Protein AF-A0A4S2AMM3-F1 (afdb_monomer_lite)

Secondary structure (DSSP, 8-state):
-PPP-----PPPPPPPPEEEEETTTTEEES---HHHHHHHHHTHHHHSEEEEEEEEEEEETTEEEEEEEEE--TTSS-EEEEEEEETTEEEEEEE----HHHHHHHHHHHHHH-PPPP-TTSEEEEE-PPPGGGS--EEEETTEEEES--HHHHHHHHHHHHTTS-SEEEEEETTEEEEEE-

Structure (mmCIF, N/CA/C/O backbone):
data_AF-A0A4S2AMM3-F1
#
_entry.id   AF-A0A4S2AMM3-F1
#
loop_
_atom_site.group_PDB
_atom_site.id
_atom_site.type_symbol
_atom_site.label_atom_id
_atom_site.label_alt_id
_atom_site.label_comp_id
_atom_site.label_asym_id
_atom_site.label_entity_id
_atom_site.label_seq_id
_atom_site.pdbx_PDB_ins_code
_atom_site.Cartn_x
_atom_site.Cartn_y
_atom_site.Cartn_z
_atom_site.occupancy
_atom_site.B_iso_or_equiv
_atom_site.auth_seq_id
_atom_site.auth_comp_id
_atom_site.auth_asym_id
_atom_site.auth_atom_id
_atom_site.pdbx_PDB_model_num
ATOM 1 N N . MET A 1 1 ? -46.161 -30.140 13.765 1.00 40.50 1 MET A N 1
ATOM 2 C CA . MET A 1 1 ? -45.108 -29.219 14.251 1.00 40.50 1 MET A CA 1
ATOM 3 C C . MET A 1 1 ? -43.941 -29.262 13.271 1.00 40.50 1 MET A C 1
ATOM 5 O O . MET A 1 1 ? -43.345 -30.319 13.121 1.00 40.50 1 MET A O 1
ATOM 9 N N . LYS A 1 2 ? -43.668 -28.175 12.538 1.00 40.44 2 LYS A N 1
ATOM 10 C CA . LYS A 1 2 ? -42.509 -28.080 11.632 1.00 40.44 2 LYS A CA 1
ATOM 11 C C . LYS A 1 2 ? -41.344 -27.473 12.417 1.00 40.44 2 LYS A C 1
ATOM 13 O O . LYS A 1 2 ? -41.482 -26.372 12.937 1.00 40.44 2 LYS A O 1
ATOM 18 N N . LYS A 1 3 ? -40.234 -28.206 12.542 1.00 44.44 3 LYS A N 1
ATOM 19 C CA . LYS A 1 3 ? -38.995 -27.704 13.152 1.00 44.44 3 LYS A CA 1
ATOM 20 C C . LYS A 1 3 ? -38.387 -26.662 12.207 1.00 44.44 3 LYS A C 1
ATOM 22 O O . LYS A 1 3 ? -38.045 -27.001 11.078 1.00 44.44 3 LYS A O 1
ATOM 27 N N . GLN A 1 4 ? -38.299 -25.410 12.653 1.00 45.94 4 GLN A N 1
ATOM 28 C CA . GLN A 1 4 ? -37.519 -24.377 11.974 1.00 45.94 4 GLN A CA 1
ATOM 29 C C . GLN A 1 4 ? -36.038 -24.751 12.070 1.00 45.94 4 GLN A C 1
ATOM 31 O O . GLN A 1 4 ? -35.507 -24.969 13.159 1.00 45.94 4 GLN A O 1
ATOM 36 N N . LYS A 1 5 ? -35.395 -24.881 10.910 1.00 44.94 5 LYS A N 1
ATOM 37 C CA . LYS A 1 5 ? -33.951 -25.041 10.782 1.00 44.94 5 LYS A CA 1
ATOM 38 C C . LYS A 1 5 ? -33.340 -23.665 11.042 1.00 44.94 5 LYS A C 1
ATOM 40 O O . LYS A 1 5 ? -33.531 -22.756 10.246 1.00 44.94 5 LYS A O 1
ATOM 45 N N . ILE A 1 6 ? -32.681 -23.511 12.185 1.00 51.00 6 ILE A N 1
ATOM 46 C CA . ILE A 1 6 ? -31.892 -22.320 12.498 1.00 51.00 6 ILE A CA 1
ATOM 47 C C . ILE A 1 6 ? -30.630 -22.424 11.640 1.00 51.00 6 ILE A C 1
ATOM 49 O O . ILE A 1 6 ? -29.774 -23.272 11.895 1.00 51.00 6 ILE A O 1
ATOM 53 N N . GLU A 1 7 ? -30.558 -21.632 10.574 1.00 47.91 7 GLU A N 1
ATOM 54 C CA . GLU A 1 7 ? -29.318 -21.442 9.828 1.00 47.91 7 GLU A CA 1
ATOM 55 C C . GLU A 1 7 ? -28.334 -20.705 10.738 1.00 47.91 7 GLU A C 1
ATOM 57 O O . GLU A 1 7 ? -28.586 -19.584 11.179 1.00 47.91 7 GLU A O 1
ATOM 62 N N . LYS A 1 8 ? -27.231 -21.376 11.083 1.00 43.75 8 LYS A N 1
ATOM 63 C CA . LYS A 1 8 ? -26.076 -20.723 11.693 1.00 43.75 8 LYS A CA 1
ATOM 64 C C . LYS A 1 8 ? -25.513 -19.762 10.651 1.00 43.75 8 LYS A C 1
ATOM 66 O O . LYS A 1 8 ? -24.949 -20.206 9.658 1.00 43.75 8 LYS A O 1
ATOM 71 N N . ILE A 1 9 ? -25.700 -18.469 10.879 1.00 51.97 9 ILE A N 1
ATOM 72 C CA . ILE A 1 9 ? -24.971 -17.425 10.168 1.00 51.97 9 ILE A CA 1
ATOM 73 C C . ILE A 1 9 ? -23.546 -17.495 10.717 1.00 51.97 9 ILE A C 1
ATOM 75 O O . ILE A 1 9 ? -23.300 -17.099 11.857 1.00 51.97 9 ILE A O 1
ATOM 79 N N . GLU A 1 10 ? -22.634 -18.102 9.962 1.00 51.94 10 GLU A N 1
ATOM 80 C CA . GLU A 1 10 ? -21.209 -17.983 10.259 1.00 51.94 10 GLU A CA 1
ATOM 81 C C . GLU A 1 10 ? -20.817 -16.505 10.104 1.00 51.94 10 GLU A C 1
ATOM 83 O O . GLU A 1 10 ? -21.259 -15.869 9.141 1.00 51.94 10 GLU A O 1
ATOM 88 N N . PRO A 1 11 ? -20.051 -15.918 11.042 1.00 45.12 11 PRO A N 1
ATOM 89 C CA . PRO A 1 11 ? -19.569 -14.557 10.875 1.00 45.12 11 PRO A CA 1
ATOM 90 C C . PRO A 1 11 ? -18.721 -14.515 9.604 1.00 45.12 11 PRO A C 1
ATOM 92 O O . PRO A 1 11 ? -17.704 -15.201 9.522 1.00 45.12 11 PRO A O 1
ATOM 95 N N . SER A 1 12 ? -19.145 -13.741 8.604 1.00 55.91 12 SER A N 1
ATOM 96 C CA . SER A 1 12 ? -18.290 -13.438 7.459 1.00 55.91 12 SER A CA 1
ATOM 97 C C . SER A 1 12 ? -17.005 -12.816 7.992 1.00 55.91 12 SER A C 1
ATOM 99 O O . SER A 1 12 ? -17.084 -11.894 8.811 1.00 55.91 12 SER A O 1
ATOM 101 N N . GLU A 1 13 ? -15.842 -13.301 7.554 1.00 55.59 13 GLU A N 1
ATOM 102 C CA . GLU A 1 13 ? -14.580 -12.664 7.919 1.00 55.59 13 GLU A CA 1
ATOM 103 C C . GLU A 1 13 ? -14.661 -11.154 7.639 1.00 55.59 13 GLU A C 1
ATOM 105 O O . GLU A 1 13 ? -15.206 -10.749 6.605 1.00 55.59 13 GLU A O 1
ATOM 110 N N . PRO A 1 14 ? -14.154 -10.302 8.549 1.00 58.94 14 PRO A N 1
ATOM 111 C CA . PRO A 1 14 ? -14.150 -8.868 8.314 1.00 58.94 14 PRO A CA 1
ATOM 112 C C . PRO A 1 14 ? -13.382 -8.577 7.023 1.00 58.94 14 PRO A C 1
ATOM 114 O O . PRO A 1 14 ? -12.385 -9.241 6.726 1.00 58.94 14 PRO A O 1
ATOM 117 N N . SER A 1 15 ? -13.826 -7.582 6.257 1.00 69.44 15 SER A N 1
ATOM 118 C CA . SER A 1 15 ? -13.144 -7.165 5.031 1.00 69.44 15 SER A CA 1
ATOM 119 C C . SER A 1 15 ? -11.687 -6.780 5.309 1.00 69.44 15 SER A C 1
ATOM 121 O O . SER A 1 15 ? -11.341 -6.330 6.408 1.00 69.44 15 SER A O 1
ATOM 123 N N . MET A 1 16 ? -10.808 -6.954 4.319 1.00 77.81 16 MET A N 1
ATOM 124 C CA . MET A 1 16 ? -9.421 -6.506 4.432 1.00 77.81 16 MET A CA 1
ATOM 125 C C . MET A 1 16 ? -9.387 -4.995 4.695 1.00 77.81 16 MET A C 1
ATOM 127 O O . MET A 1 16 ? -9.996 -4.213 3.970 1.00 77.81 16 MET A O 1
ATOM 131 N N . GLN A 1 17 ? -8.698 -4.591 5.756 1.00 78.75 17 GLN A N 1
ATOM 132 C CA . GLN A 1 17 ? -8.369 -3.201 6.031 1.00 78.75 17 GLN A CA 1
ATOM 133 C C . GLN A 1 17 ? -7.010 -2.854 5.433 1.00 78.75 17 GLN A C 1
ATOM 135 O O . GLN A 1 17 ? -6.079 -3.668 5.458 1.00 78.75 17 GLN A O 1
ATOM 140 N N . PHE A 1 18 ? -6.912 -1.627 4.938 1.00 80.31 18 PHE A N 1
ATOM 141 C CA . PHE A 1 18 ? -5.719 -1.103 4.303 1.00 80.31 18 PHE A CA 1
ATOM 142 C C . PHE A 1 18 ? -5.277 0.202 4.954 1.00 80.31 18 PHE A C 1
ATOM 144 O O . PHE A 1 18 ? -6.094 0.965 5.472 1.00 80.31 18 PHE A O 1
ATOM 151 N N . VAL A 1 19 ? -3.980 0.472 4.860 1.00 81.06 19 VAL A N 1
ATOM 152 C CA . VAL A 1 19 ? -3.378 1.768 5.166 1.00 81.06 19 VAL A CA 1
ATOM 153 C C . VAL A 1 19 ? -2.668 2.252 3.912 1.00 81.06 19 VAL A C 1
ATOM 155 O O . VAL A 1 19 ? -1.866 1.521 3.330 1.00 81.06 19 VAL A O 1
ATOM 158 N N . LEU A 1 20 ? -2.980 3.476 3.495 1.00 83.19 20 LEU A N 1
ATOM 159 C CA . LEU A 1 20 ? -2.255 4.162 2.436 1.00 83.19 20 LEU A CA 1
ATOM 160 C C . LEU A 1 20 ? -1.207 5.067 3.084 1.00 83.19 20 LEU A C 1
ATOM 162 O O . LEU A 1 20 ? -1.564 5.926 3.888 1.00 83.19 20 LEU A O 1
ATOM 166 N N . ASN A 1 21 ? 0.058 4.864 2.740 1.00 83.94 21 ASN A N 1
ATOM 167 C CA . ASN A 1 21 ? 1.215 5.618 3.211 1.00 83.94 21 ASN A CA 1
ATOM 168 C C . ASN A 1 21 ? 1.847 6.364 2.038 1.00 83.94 21 ASN A C 1
ATOM 170 O O . ASN A 1 21 ? 1.788 5.892 0.904 1.00 83.94 21 ASN A O 1
ATOM 174 N N . TYR A 1 22 ? 2.445 7.515 2.305 1.00 83.19 22 TYR A N 1
ATOM 175 C CA . TYR A 1 22 ? 3.160 8.310 1.313 1.00 83.19 22 TYR A CA 1
ATOM 176 C C . TYR A 1 22 ? 4.225 9.179 1.995 1.00 83.19 22 TYR A C 1
ATOM 178 O O . TYR A 1 22 ? 4.243 9.294 3.228 1.00 83.19 22 TYR A O 1
ATOM 186 N N . SER A 1 23 ? 5.127 9.779 1.213 1.00 72.50 23 SER A N 1
ATOM 187 C CA . SER A 1 23 ? 6.231 10.599 1.736 1.00 72.50 23 SER A CA 1
ATOM 188 C C . SER A 1 23 ? 7.125 9.826 2.716 1.00 72.50 23 SER A C 1
ATOM 190 O O . SER A 1 23 ? 7.367 10.285 3.833 1.00 72.50 23 SER A O 1
ATOM 192 N N . GLU A 1 24 ? 7.569 8.630 2.338 1.00 68.31 24 GLU A N 1
ATOM 193 C CA . GLU A 1 24 ? 8.369 7.698 3.142 1.00 68.31 24 GLU A CA 1
ATOM 194 C C . GLU A 1 24 ? 7.683 7.334 4.472 1.00 68.31 24 GLU A C 1
ATOM 196 O O . GLU A 1 24 ? 8.319 7.217 5.519 1.00 68.31 24 GLU A O 1
ATOM 201 N N . GLY A 1 25 ? 6.351 7.230 4.463 1.00 60.59 25 GLY A N 1
ATOM 202 C CA . GLY A 1 25 ? 5.552 6.926 5.655 1.00 60.59 25 GLY A CA 1
ATOM 203 C C . GLY A 1 25 ? 5.351 8.101 6.620 1.00 60.59 25 GLY A C 1
ATOM 204 O O . GLY A 1 25 ? 4.830 7.916 7.723 1.00 60.59 25 GLY A O 1
ATOM 205 N N . ARG A 1 26 ? 5.728 9.331 6.241 1.00 62.09 26 ARG A N 1
ATOM 206 C CA . ARG A 1 26 ? 5.479 10.529 7.071 1.00 62.09 26 ARG A CA 1
ATOM 207 C C . ARG A 1 26 ? 4.004 10.907 7.114 1.00 62.09 26 ARG A C 1
ATOM 209 O O . ARG A 1 26 ? 3.541 11.442 8.126 1.00 62.09 26 ARG A O 1
ATOM 216 N N . GLU A 1 27 ? 3.278 10.613 6.042 1.00 69.75 27 GLU A N 1
ATOM 217 C CA . GLU A 1 27 ? 1.848 10.854 5.915 1.00 69.75 27 GLU A CA 1
ATOM 218 C C . GLU A 1 27 ? 1.117 9.553 5.566 1.00 69.75 27 GLU A C 1
ATOM 220 O O . GLU A 1 27 ? 1.635 8.701 4.845 1.00 69.75 27 GLU A O 1
ATOM 225 N N . GLN A 1 28 ? -0.085 9.376 6.119 1.00 77.12 28 GLN A N 1
ATOM 226 C CA . GLN A 1 28 ? -0.845 8.141 5.949 1.00 77.12 28 GLN A CA 1
ATOM 227 C C . GLN A 1 28 ? -2.319 8.273 6.340 1.00 77.12 28 GLN A C 1
ATOM 229 O O . GLN A 1 28 ? -2.696 9.129 7.144 1.00 77.12 28 GLN A O 1
ATOM 234 N N . THR A 1 29 ? -3.150 7.367 5.823 1.00 71.25 29 THR A N 1
ATOM 235 C CA . THR A 1 29 ? -4.584 7.279 6.124 1.00 71.25 29 THR A CA 1
ATOM 236 C C . THR A 1 29 ? -5.076 5.829 6.143 1.00 71.25 29 THR A C 1
ATOM 238 O O . THR A 1 29 ? -4.697 5.022 5.297 1.00 71.25 29 THR A O 1
ATOM 241 N N . SER A 1 30 ? -5.957 5.498 7.095 1.00 69.50 30 SER A N 1
ATOM 242 C CA . SER A 1 30 ? -6.716 4.233 7.120 1.00 69.50 30 SER A CA 1
ATOM 243 C C . SER A 1 30 ? -8.063 4.328 6.389 1.00 69.50 30 SER A C 1
ATOM 245 O O . SER A 1 30 ? -8.741 3.324 6.183 1.00 69.50 30 SER A O 1
ATOM 247 N N . ARG A 1 31 ? -8.463 5.531 5.951 1.00 76.38 31 ARG A N 1
ATOM 248 C CA . ARG A 1 31 ? -9.676 5.767 5.150 1.00 76.38 31 ARG A CA 1
ATOM 249 C C . ARG A 1 31 ? -9.363 5.613 3.664 1.00 76.38 31 ARG A C 1
ATOM 251 O O . ARG A 1 31 ? -9.432 6.576 2.905 1.00 76.38 31 ARG A O 1
ATOM 258 N N . VAL A 1 32 ? -8.955 4.410 3.274 1.00 81.00 32 VAL A N 1
ATOM 259 C CA . VAL A 1 32 ? -8.548 4.119 1.897 1.00 81.00 32 VAL A CA 1
ATOM 260 C C . VAL A 1 32 ? -9.780 3.998 1.000 1.00 81.00 32 VAL A C 1
ATOM 262 O O . VAL A 1 32 ? -10.700 3.235 1.287 1.00 81.00 32 VAL A O 1
ATOM 265 N N . SER A 1 33 ? -9.786 4.747 -0.102 1.00 89.56 33 SER A N 1
ATOM 266 C CA . SER A 1 33 ? -10.770 4.637 -1.180 1.00 89.56 33 SER A CA 1
ATOM 267 C C . SER A 1 33 ? -10.067 4.623 -2.537 1.00 89.56 33 SER A C 1
ATOM 269 O O . SER A 1 33 ? -8.882 4.944 -2.646 1.00 89.56 33 SER A O 1
ATOM 271 N N . LYS A 1 34 ? -10.799 4.282 -3.601 1.00 96.38 34 LYS A N 1
ATOM 272 C CA . LYS A 1 34 ? -10.265 4.328 -4.968 1.00 96.38 34 LYS A CA 1
ATOM 273 C C . LYS A 1 34 ? -9.865 5.738 -5.391 1.00 96.38 34 LYS A C 1
ATOM 275 O O . LYS A 1 34 ? -8.856 5.918 -6.071 1.00 96.38 34 LYS A O 1
ATOM 280 N N . GLU A 1 35 ? -10.647 6.731 -4.997 1.00 96.38 35 GLU A N 1
ATOM 281 C CA . GLU A 1 35 ? -10.371 8.143 -5.249 1.00 96.38 35 GLU A CA 1
ATOM 282 C C . GLU A 1 35 ? -9.095 8.571 -4.519 1.00 96.38 35 GLU A C 1
ATOM 284 O O . GLU A 1 35 ? -8.253 9.244 -5.106 1.00 96.38 35 GLU A O 1
ATOM 289 N N . GLU A 1 36 ? -8.919 8.122 -3.274 1.00 92.56 36 GLU A N 1
ATOM 290 C CA . GLU A 1 36 ? -7.732 8.400 -2.465 1.00 92.56 36 GLU A CA 1
ATOM 291 C C . GLU A 1 36 ? -6.467 7.757 -3.060 1.00 92.56 36 GLU A C 1
ATOM 293 O O . GLU A 1 36 ? -5.460 8.437 -3.252 1.00 92.56 36 GLU A O 1
ATOM 298 N N . ILE A 1 37 ? -6.544 6.479 -3.452 1.00 96.12 37 ILE A N 1
ATOM 299 C CA . ILE A 1 37 ? -5.464 5.757 -4.146 1.00 96.12 37 ILE A CA 1
ATOM 300 C C . ILE A 1 37 ? -5.071 6.477 -5.439 1.00 96.12 37 ILE A C 1
ATOM 302 O O . ILE A 1 37 ? -3.893 6.743 -5.672 1.00 96.12 37 ILE A O 1
ATOM 306 N N . ARG A 1 38 ? -6.056 6.813 -6.284 1.00 97.38 38 ARG A N 1
ATOM 307 C CA . ARG A 1 38 ? -5.807 7.510 -7.551 1.00 97.38 38 ARG A CA 1
ATOM 308 C C . ARG A 1 38 ? -5.135 8.851 -7.310 1.00 97.38 38 ARG A C 1
ATOM 310 O O . ARG A 1 38 ? -4.125 9.130 -7.944 1.00 97.38 38 ARG A O 1
ATOM 317 N N . ARG A 1 39 ? -5.661 9.648 -6.375 1.00 95.44 39 ARG A N 1
ATOM 318 C CA . ARG A 1 39 ? -5.089 10.951 -6.030 1.00 95.44 39 ARG A CA 1
ATOM 319 C C . ARG A 1 39 ? -3.630 10.818 -5.609 1.00 95.44 39 ARG A C 1
ATOM 321 O O . ARG A 1 39 ? -2.810 11.609 -6.062 1.00 95.44 39 ARG A O 1
ATOM 328 N N . ALA A 1 40 ? -3.307 9.843 -4.762 1.00 94.38 40 ALA A N 1
ATOM 329 C CA . ALA A 1 40 ? -1.939 9.625 -4.307 1.00 94.38 40 ALA A CA 1
ATOM 330 C C . ALA A 1 40 ? -0.996 9.293 -5.477 1.00 94.38 40 ALA A C 1
ATOM 332 O O . ALA A 1 40 ? 0.050 9.920 -5.612 1.00 94.38 40 ALA A O 1
ATOM 333 N N . ILE A 1 41 ? -1.397 8.378 -6.364 1.00 95.06 41 ILE A N 1
ATOM 334 C CA . ILE A 1 41 ? -0.586 7.952 -7.517 1.00 95.06 41 ILE A CA 1
ATOM 335 C C . ILE A 1 41 ? -0.449 9.072 -8.566 1.00 95.06 41 ILE A C 1
ATOM 337 O O . ILE A 1 41 ? 0.619 9.250 -9.146 1.00 95.06 41 ILE A O 1
ATOM 341 N N . GLU A 1 42 ? -1.499 9.862 -8.803 1.00 94.56 42 GLU A N 1
ATOM 342 C CA . GLU A 1 42 ? -1.457 11.017 -9.716 1.00 94.56 42 GLU A CA 1
ATOM 343 C C . GLU A 1 42 ? -0.574 12.165 -9.191 1.00 94.56 42 GLU A C 1
ATOM 345 O O . GLU A 1 42 ? -0.138 12.994 -9.981 1.00 94.56 42 GLU A O 1
ATOM 350 N N . ASN A 1 43 ? -0.283 12.198 -7.884 1.00 92.50 43 ASN A N 1
ATOM 351 C CA . ASN A 1 43 ? 0.586 13.187 -7.231 1.00 92.50 43 ASN A CA 1
ATOM 352 C C . ASN A 1 43 ? 1.891 12.547 -6.710 1.00 92.50 43 ASN A C 1
ATOM 354 O O . ASN A 1 43 ? 2.439 12.961 -5.684 1.00 92.50 43 ASN A O 1
ATOM 358 N N . LEU A 1 44 ? 2.379 11.498 -7.379 1.00 90.75 44 LEU A N 1
ATOM 359 C CA . LEU A 1 44 ? 3.584 10.770 -6.969 1.00 90.75 44 LEU A CA 1
ATOM 360 C C . LEU A 1 44 ? 4.850 11.642 -6.997 1.00 90.75 44 LEU A C 1
ATOM 362 O O . LEU A 1 44 ? 5.776 11.405 -6.233 1.00 90.75 44 LEU A O 1
ATOM 366 N N . ASP A 1 45 ? 4.884 12.677 -7.832 1.00 87.19 45 ASP A N 1
ATOM 367 C CA . ASP A 1 45 ? 5.940 13.693 -7.870 1.00 87.19 45 ASP A CA 1
ATOM 368 C C . ASP A 1 45 ? 6.036 14.500 -6.565 1.00 87.19 45 ASP A C 1
ATOM 370 O O . ASP A 1 45 ? 7.130 14.838 -6.114 1.00 87.19 45 ASP A O 1
ATOM 374 N N . LYS A 1 46 ? 4.891 14.774 -5.933 1.00 87.19 46 LYS A N 1
ATOM 375 C CA . LYS A 1 46 ? 4.810 15.449 -4.636 1.00 87.19 46 LYS A CA 1
ATOM 376 C C . LYS A 1 46 ? 5.176 14.517 -3.484 1.00 87.19 46 LYS A C 1
ATOM 378 O O . LYS A 1 46 ? 5.827 14.950 -2.536 1.00 87.19 46 LYS A O 1
ATOM 383 N N . TYR A 1 47 ? 4.696 13.279 -3.539 1.00 84.94 47 TYR A N 1
ATOM 384 C CA . TYR A 1 47 ? 4.814 12.325 -2.437 1.00 84.94 47 TYR A CA 1
ATOM 385 C C . TYR A 1 47 ? 6.104 11.500 -2.470 1.00 84.94 47 TYR A C 1
ATOM 387 O O . TYR A 1 47 ? 6.525 11.002 -1.434 1.00 84.94 47 TYR A O 1
ATOM 395 N N . GLY A 1 48 ? 6.745 11.353 -3.629 1.00 85.69 48 GLY A N 1
ATOM 396 C CA . GLY A 1 48 ? 7.921 10.504 -3.836 1.00 85.69 48 GLY A CA 1
ATOM 397 C C . GLY A 1 48 ? 7.570 9.016 -3.940 1.00 85.69 48 GLY A C 1
ATOM 398 O O . GLY A 1 48 ? 7.930 8.357 -4.919 1.00 85.69 48 GLY A O 1
ATOM 399 N N . ASP A 1 49 ? 6.825 8.503 -2.966 1.00 87.94 49 ASP A N 1
ATOM 400 C CA . ASP A 1 49 ? 6.365 7.121 -2.877 1.00 87.94 49 ASP A CA 1
ATOM 401 C C . ASP A 1 49 ? 4.932 7.024 -2.343 1.00 87.94 49 ASP A C 1
ATOM 403 O O . ASP A 1 49 ? 4.439 7.895 -1.624 1.00 87.94 49 ASP A O 1
ATOM 407 N N . VAL A 1 50 ? 4.261 5.936 -2.717 1.00 93.12 50 VAL A N 1
ATOM 408 C CA . VAL A 1 50 ? 2.929 5.566 -2.239 1.00 93.12 50 VAL A CA 1
ATOM 409 C C . VAL A 1 50 ? 2.928 4.075 -1.912 1.00 93.12 50 VAL A C 1
ATOM 411 O O . VAL A 1 50 ? 3.329 3.251 -2.733 1.00 93.12 50 VAL A O 1
ATOM 414 N N . TRP A 1 51 ? 2.448 3.722 -0.723 1.00 91.81 51 TRP A N 1
ATOM 415 C CA . TRP A 1 51 ? 2.385 2.363 -0.183 1.00 91.81 51 TRP A CA 1
ATOM 416 C C . TRP A 1 51 ? 0.961 2.013 0.218 1.00 91.81 51 TRP A C 1
ATOM 418 O O . TRP A 1 51 ? 0.371 2.695 1.048 1.00 91.81 51 TRP A O 1
ATOM 428 N N . LEU A 1 52 ? 0.424 0.920 -0.310 1.00 91.56 52 LEU A N 1
ATOM 429 C CA . LEU A 1 52 ? -0.838 0.341 0.127 1.00 91.56 52 LEU A CA 1
ATOM 430 C C . LEU A 1 52 ? -0.555 -0.947 0.908 1.00 91.56 52 LEU A C 1
ATOM 432 O O . LEU A 1 52 ? -0.308 -2.008 0.330 1.00 91.56 52 LEU A O 1
ATOM 436 N N . SER A 1 53 ? -0.588 -0.834 2.233 1.00 85.81 53 SER A N 1
ATOM 437 C CA . SER A 1 53 ? -0.297 -1.919 3.173 1.00 85.81 53 SER A CA 1
ATOM 438 C C . SER A 1 53 ? -1.586 -2.561 3.678 1.00 85.81 53 SER A C 1
ATOM 440 O O . SER A 1 53 ? -2.574 -1.878 3.944 1.00 85.81 53 SER A O 1
ATOM 442 N N . ASN A 1 54 ? -1.574 -3.878 3.846 1.00 78.44 54 ASN A N 1
ATOM 443 C CA . ASN A 1 54 ? -2.668 -4.655 4.423 1.00 78.44 54 ASN A CA 1
ATOM 444 C C . ASN A 1 54 ? -2.441 -4.886 5.921 1.00 78.44 54 ASN A C 1
ATOM 446 O O . ASN A 1 54 ? -1.355 -5.262 6.348 1.00 78.44 54 ASN A O 1
ATOM 450 N N . CYS A 1 55 ? -3.499 -4.744 6.721 1.00 69.56 55 CYS A N 1
ATOM 451 C CA . CYS A 1 55 ? -3.462 -5.020 8.164 1.00 69.56 55 CYS A CA 1
ATOM 452 C C . CYS A 1 55 ? -3.341 -6.520 8.524 1.00 69.56 55 CYS A C 1
ATOM 454 O O . CYS A 1 55 ? -3.154 -6.860 9.688 1.00 69.56 55 CYS A O 1
ATOM 456 N N . ARG A 1 56 ? -3.501 -7.428 7.554 1.00 68.50 56 ARG A N 1
ATOM 457 C CA . ARG A 1 56 ? -3.380 -8.892 7.680 1.00 68.50 56 ARG A CA 1
ATOM 458 C C . ARG A 1 56 ? -2.795 -9.425 6.389 1.00 68.50 56 ARG A C 1
ATOM 460 O O . ARG A 1 56 ? -3.230 -9.000 5.322 1.00 68.50 56 ARG A O 1
ATOM 467 N N . THR A 1 57 ? -1.840 -10.337 6.477 1.00 70.19 57 THR A N 1
ATOM 468 C CA . THR A 1 57 ? -1.094 -10.847 5.326 1.00 70.19 57 THR A CA 1
ATOM 469 C C . THR A 1 57 ? -1.985 -11.602 4.344 1.00 70.19 57 THR A C 1
ATOM 471 O O . THR A 1 57 ? -2.817 -12.415 4.743 1.00 70.19 57 THR A O 1
ATOM 474 N N . VAL A 1 58 ? -1.807 -11.333 3.049 1.00 77.31 58 VAL A N 1
ATOM 475 C CA . VAL A 1 58 ? -2.515 -12.035 1.973 1.00 77.31 58 VAL A CA 1
ATOM 476 C C . VAL A 1 58 ? -1.671 -13.231 1.553 1.00 77.31 58 VAL A C 1
ATOM 478 O O . VAL A 1 58 ? -0.530 -13.065 1.129 1.00 77.31 58 VAL A O 1
ATOM 481 N N . ILE A 1 59 ? -2.206 -14.444 1.677 1.00 82.88 59 ILE A N 1
ATOM 482 C CA . ILE A 1 59 ? -1.481 -15.657 1.284 1.00 82.88 59 ILE A CA 1
ATOM 483 C C . ILE A 1 59 ? -1.497 -15.763 -0.242 1.00 82.88 59 ILE A C 1
ATOM 485 O O . ILE A 1 59 ? -2.559 -15.839 -0.856 1.00 82.88 59 ILE A O 1
ATOM 489 N N . THR A 1 60 ? -0.316 -15.797 -0.853 1.00 83.75 60 THR A N 1
ATOM 490 C CA . THR A 1 60 ? -0.141 -15.946 -2.303 1.00 83.75 60 THR A CA 1
ATOM 491 C C . THR A 1 60 ? 0.825 -17.096 -2.607 1.00 83.75 60 THR A C 1
ATOM 493 O O . THR A 1 60 ? 1.577 -17.509 -1.719 1.00 83.75 60 THR A O 1
ATOM 496 N N . PRO A 1 61 ? 0.891 -17.589 -3.858 1.00 83.38 61 PRO A N 1
ATOM 497 C CA . PRO A 1 61 ? 1.906 -18.566 -4.267 1.00 83.38 61 PRO A CA 1
ATOM 498 C C . PRO A 1 61 ? 3.354 -18.094 -4.055 1.00 83.38 61 PRO A C 1
ATOM 500 O O . PRO A 1 61 ? 4.257 -18.919 -3.937 1.00 83.38 61 PRO A O 1
ATOM 503 N N . TYR A 1 62 ? 3.572 -16.778 -3.984 1.00 81.06 62 TYR A N 1
ATOM 504 C CA . TYR A 1 62 ? 4.882 -16.151 -3.801 1.00 81.06 62 TYR A CA 1
ATOM 505 C C . TYR A 1 62 ? 5.227 -15.879 -2.326 1.00 81.06 62 TYR A C 1
ATOM 507 O O . TYR A 1 62 ? 6.339 -15.451 -2.023 1.00 81.06 62 TYR A O 1
ATOM 515 N N . GLY A 1 63 ? 4.295 -16.151 -1.405 1.00 83.75 63 GLY A N 1
ATOM 516 C CA . GLY A 1 63 ? 4.443 -15.925 0.031 1.00 83.75 63 GLY A CA 1
ATOM 517 C C . GLY A 1 63 ? 3.343 -15.041 0.616 1.00 83.75 63 GLY A C 1
ATOM 518 O O . GLY A 1 63 ? 2.312 -14.777 -0.011 1.00 83.75 63 GLY A O 1
ATOM 519 N N . ASN A 1 64 ? 3.575 -14.571 1.838 1.00 86.81 64 ASN A N 1
ATOM 520 C CA . ASN A 1 64 ? 2.641 -13.731 2.576 1.00 86.81 64 ASN A CA 1
ATOM 521 C C . ASN A 1 64 ? 2.783 -12.270 2.128 1.00 86.81 64 ASN A C 1
ATOM 523 O O . ASN A 1 64 ? 3.652 -11.551 2.618 1.00 86.81 64 ASN A O 1
ATOM 527 N N . CYS A 1 65 ? 1.940 -11.828 1.197 1.00 88.19 65 CYS A N 1
ATOM 528 C CA . CYS A 1 65 ? 1.957 -10.466 0.677 1.00 88.19 65 CYS A CA 1
ATOM 529 C C . CYS A 1 65 ? 1.550 -9.459 1.767 1.00 88.19 65 CYS A C 1
ATOM 531 O O . CYS A 1 65 ? 0.519 -9.617 2.432 1.00 88.19 65 CYS A O 1
ATOM 533 N N . SER A 1 66 ? 2.385 -8.439 1.960 1.00 85.38 66 SER A N 1
ATOM 534 C CA . SER A 1 66 ? 2.260 -7.382 2.971 1.00 85.38 66 SER A CA 1
ATOM 535 C C . SER A 1 66 ? 1.997 -5.994 2.378 1.00 85.38 66 SER A C 1
ATOM 537 O O . SER A 1 66 ? 1.868 -5.023 3.128 1.00 85.38 66 SER A O 1
ATOM 539 N N . GLY A 1 67 ? 1.903 -5.882 1.051 1.00 90.75 67 GLY A N 1
ATOM 540 C CA . GLY A 1 67 ? 1.461 -4.659 0.391 1.00 90.75 67 GLY A CA 1
ATOM 541 C C . GLY A 1 67 ? 1.991 -4.494 -1.026 1.00 90.75 67 GLY A C 1
ATOM 542 O O . GLY A 1 67 ? 2.812 -5.277 -1.509 1.00 90.75 67 GLY A O 1
ATOM 543 N N . ILE A 1 68 ? 1.535 -3.420 -1.665 1.00 94.94 68 ILE A N 1
ATOM 544 C CA . ILE A 1 68 ? 2.011 -2.945 -2.967 1.00 94.94 68 ILE A CA 1
ATOM 545 C C . ILE A 1 68 ? 2.425 -1.476 -2.862 1.00 94.94 68 ILE A C 1
ATOM 547 O O . ILE A 1 68 ? 1.864 -0.721 -2.067 1.00 94.94 68 ILE A O 1
ATOM 551 N N . SER A 1 69 ? 3.397 -1.060 -3.664 1.00 94.38 69 SER A N 1
ATOM 552 C CA . SER A 1 69 ? 3.854 0.320 -3.739 1.00 94.38 69 SER A CA 1
ATOM 553 C C . SER A 1 69 ? 4.083 0.810 -5.144 1.00 94.38 69 SER A C 1
ATOM 555 O O . SER A 1 69 ? 4.244 0.018 -6.071 1.00 94.38 69 SER A O 1
ATOM 557 N N . CYS A 1 70 ? 4.172 2.127 -5.275 1.00 95.00 70 CYS A N 1
ATOM 558 C CA . CYS A 1 70 ? 4.837 2.750 -6.396 1.00 95.00 70 CYS A CA 1
ATOM 559 C C . CYS A 1 70 ? 5.727 3.900 -5.940 1.00 95.00 70 CYS A C 1
ATOM 561 O O . CYS A 1 70 ? 5.449 4.551 -4.933 1.00 95.00 70 CYS A O 1
ATOM 563 N N . MET A 1 71 ? 6.782 4.163 -6.700 1.00 91.75 71 MET A N 1
ATOM 564 C CA . MET A 1 71 ? 7.704 5.264 -6.444 1.00 91.75 71 MET A CA 1
ATOM 565 C C . MET A 1 71 ? 8.106 5.954 -7.738 1.00 91.75 71 MET A C 1
ATOM 567 O O . MET A 1 71 ? 8.184 5.323 -8.797 1.00 91.75 71 MET A O 1
ATOM 571 N N . ALA A 1 72 ? 8.364 7.255 -7.646 1.00 86.81 72 ALA A N 1
ATOM 572 C CA . ALA A 1 72 ? 8.938 7.999 -8.752 1.00 86.81 72 ALA A CA 1
ATOM 573 C C . ALA A 1 72 ? 10.319 7.420 -9.098 1.00 86.81 72 ALA A C 1
ATOM 575 O O . ALA A 1 72 ? 11.134 7.145 -8.215 1.00 86.81 72 ALA A O 1
ATOM 576 N N . ALA A 1 73 ? 10.580 7.235 -10.391 1.00 81.62 73 ALA A N 1
ATOM 577 C CA . ALA A 1 73 ? 11.865 6.764 -10.884 1.00 81.62 73 ALA A CA 1
ATOM 578 C C . ALA A 1 73 ? 12.624 7.902 -11.587 1.00 81.62 73 ALA A C 1
ATOM 580 O O . ALA A 1 73 ? 11.992 8.781 -12.182 1.00 81.62 73 ALA A O 1
ATOM 581 N N . PRO A 1 74 ? 13.971 7.890 -11.572 1.00 77.06 74 PRO A N 1
ATOM 582 C CA . PRO A 1 74 ? 14.776 8.935 -12.209 1.00 77.06 74 PRO A CA 1
ATOM 583 C C . PRO A 1 74 ? 14.556 9.078 -13.721 1.00 77.06 74 PRO A C 1
ATOM 585 O O . PRO A 1 74 ? 14.804 10.143 -14.277 1.00 77.06 74 PRO A O 1
ATOM 588 N N . ASP A 1 75 ? 14.109 8.013 -14.390 1.00 78.38 75 ASP A N 1
ATOM 589 C CA . ASP A 1 75 ? 13.817 7.988 -15.827 1.00 78.38 75 ASP A CA 1
ATOM 590 C C . ASP A 1 75 ? 12.419 8.539 -16.178 1.00 78.38 75 ASP A C 1
ATOM 592 O O . ASP A 1 75 ? 12.037 8.563 -17.349 1.00 78.38 75 ASP A O 1
ATOM 596 N N . GLY A 1 76 ? 11.662 8.995 -15.173 1.00 76.12 76 GLY A N 1
ATOM 597 C CA . GLY A 1 76 ? 10.320 9.551 -15.318 1.00 76.12 76 GLY A CA 1
ATOM 598 C C . GLY A 1 76 ? 9.203 8.511 -15.415 1.00 76.12 76 GLY A C 1
ATOM 599 O O . GLY A 1 76 ? 8.037 8.904 -15.411 1.00 76.12 76 GLY A O 1
ATOM 600 N N . ASN A 1 77 ? 9.515 7.210 -15.461 1.00 83.19 77 ASN A N 1
ATOM 601 C CA . ASN A 1 77 ? 8.511 6.149 -15.480 1.00 83.19 77 ASN A CA 1
ATOM 602 C C . ASN A 1 77 ? 8.451 5.453 -14.118 1.00 83.19 77 ASN A C 1
ATOM 604 O O . ASN A 1 77 ? 9.375 4.714 -13.777 1.00 83.19 77 ASN A O 1
ATOM 608 N N . PRO A 1 78 ? 7.376 5.632 -13.334 1.00 91.44 78 PRO A N 1
ATOM 609 C CA . PRO A 1 78 ? 7.327 5.097 -11.986 1.00 91.44 78 PRO A CA 1
ATOM 610 C C . PRO A 1 78 ? 7.545 3.583 -11.918 1.00 91.44 78 PRO A C 1
ATOM 612 O O . PRO A 1 78 ? 7.171 2.814 -12.813 1.00 91.44 78 PRO A O 1
ATOM 615 N N . GLN A 1 79 ? 8.137 3.168 -10.806 1.00 92.81 79 GLN A N 1
ATOM 616 C CA . GLN A 1 79 ? 8.313 1.768 -10.452 1.00 92.81 79 GLN A CA 1
ATOM 617 C C . GLN A 1 79 ? 7.173 1.313 -9.555 1.00 92.81 79 GLN A C 1
ATOM 619 O O . GLN A 1 79 ? 6.658 2.098 -8.762 1.00 92.81 79 GLN A O 1
ATOM 624 N N . VAL A 1 80 ? 6.811 0.040 -9.665 1.00 95.94 80 VAL A N 1
ATOM 625 C CA . VAL A 1 80 ? 5.866 -0.648 -8.786 1.00 95.94 80 VAL A CA 1
ATOM 626 C C . VAL A 1 80 ? 6.618 -1.735 -8.040 1.00 95.94 80 VAL A C 1
ATOM 628 O O . VAL A 1 80 ? 7.472 -2.402 -8.626 1.00 95.94 80 VAL A O 1
ATOM 631 N N . ALA A 1 81 ? 6.297 -1.932 -6.762 1.00 94.50 81 ALA A N 1
ATOM 632 C CA . ALA A 1 81 ? 6.828 -3.047 -5.994 1.00 94.50 81 ALA A CA 1
ATOM 633 C C . ALA A 1 81 ? 5.749 -3.810 -5.226 1.00 94.50 81 ALA A C 1
ATOM 635 O O . ALA A 1 81 ? 4.799 -3.217 -4.726 1.00 94.50 81 ALA A O 1
ATOM 636 N N . VAL A 1 82 ? 5.925 -5.124 -5.090 1.00 94.19 82 VAL A N 1
ATOM 637 C CA . VAL A 1 82 ? 5.100 -5.992 -4.235 1.00 94.19 82 VAL A CA 1
ATOM 638 C C . 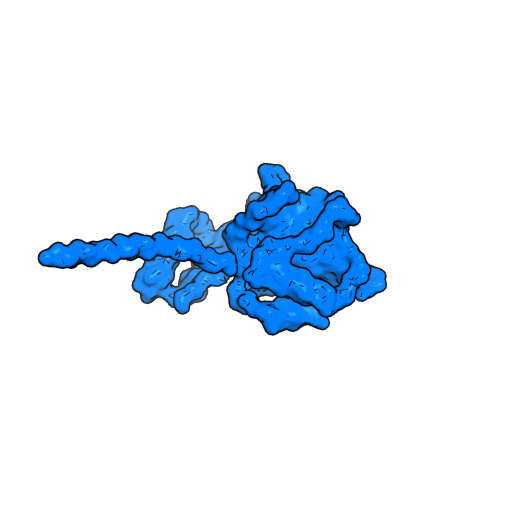VAL A 1 82 ? 5.971 -6.555 -3.123 1.00 94.19 82 VAL A C 1
ATOM 640 O O . VAL A 1 82 ? 7.099 -6.986 -3.378 1.00 94.19 82 VAL A O 1
ATOM 643 N N . TYR A 1 83 ? 5.455 -6.547 -1.896 1.00 90.31 83 TYR A N 1
ATOM 644 C CA . TYR A 1 83 ? 6.202 -6.910 -0.695 1.00 90.31 83 TYR A CA 1
ATOM 645 C C . TYR A 1 83 ? 5.658 -8.186 -0.076 1.00 90.31 83 TYR A C 1
ATOM 647 O O . TYR A 1 83 ? 4.448 -8.367 0.042 1.00 90.31 83 TYR A O 1
ATOM 655 N N . PHE A 1 84 ? 6.570 -9.044 0.365 1.00 87.88 84 PHE A N 1
ATOM 656 C CA . PHE A 1 84 ? 6.268 -10.309 1.011 1.00 87.88 84 PHE A CA 1
ATOM 657 C C . PHE A 1 84 ? 6.981 -10.372 2.355 1.00 87.88 84 PHE A C 1
ATOM 659 O O . PHE A 1 84 ? 8.205 -10.228 2.430 1.00 87.88 84 PHE A O 1
ATOM 666 N N . ALA A 1 85 ? 6.204 -10.597 3.411 1.00 80.94 85 ALA A N 1
ATOM 667 C CA . ALA A 1 85 ? 6.722 -10.853 4.742 1.00 80.94 85 ALA A CA 1
ATOM 668 C C . ALA A 1 85 ? 7.363 -12.246 4.780 1.00 80.94 85 ALA A C 1
ATOM 670 O O . ALA A 1 85 ? 6.716 -13.252 4.475 1.00 80.94 85 ALA A O 1
ATOM 671 N N . MET A 1 86 ? 8.629 -12.286 5.182 1.00 70.81 86 MET A N 1
ATOM 672 C CA . MET A 1 86 ? 9.417 -13.497 5.393 1.00 70.81 86 MET A CA 1
ATOM 673 C C . MET A 1 86 ? 9.778 -13.612 6.876 1.00 70.81 86 MET A C 1
ATOM 675 O O . MET A 1 86 ? 9.622 -12.668 7.648 1.00 70.81 86 MET A O 1
ATOM 679 N N . THR A 1 87 ? 10.276 -14.774 7.293 1.00 67.12 87 THR A N 1
ATOM 680 C CA . THR A 1 87 ? 10.708 -15.008 8.682 1.00 67.12 87 THR A CA 1
ATOM 681 C C . THR A 1 87 ? 11.857 -14.102 9.133 1.00 67.12 87 THR A C 1
ATOM 683 O O . THR A 1 87 ? 12.028 -13.900 10.329 1.00 67.12 87 THR A O 1
ATOM 686 N N . ASP A 1 88 ? 12.645 -13.575 8.197 1.00 63.19 88 ASP A N 1
ATOM 687 C CA . ASP A 1 88 ? 13.872 -12.803 8.415 1.00 63.19 88 ASP A CA 1
ATOM 688 C C . ASP A 1 88 ? 13.804 -11.358 7.884 1.00 63.19 88 ASP A C 1
ATOM 690 O O . ASP A 1 88 ? 14.798 -10.635 7.944 1.00 63.19 88 ASP A O 1
ATOM 694 N N . GLY A 1 89 ? 12.649 -10.909 7.378 1.00 70.00 89 GLY A N 1
ATOM 695 C CA . GLY A 1 89 ? 12.483 -9.547 6.870 1.00 70.00 89 GLY A CA 1
ATOM 696 C C . GLY A 1 89 ? 11.448 -9.422 5.756 1.00 70.00 89 GLY A C 1
ATOM 697 O O . GLY A 1 89 ? 10.461 -10.157 5.708 1.00 70.00 89 GLY A O 1
ATOM 698 N N . LEU A 1 90 ? 11.669 -8.462 4.855 1.00 75.81 90 LEU A N 1
ATOM 699 C CA . LEU A 1 90 ? 10.792 -8.178 3.721 1.00 75.81 90 LEU A CA 1
ATOM 700 C C . LEU A 1 90 ? 11.507 -8.502 2.408 1.00 75.81 90 LEU A C 1
ATOM 702 O O . LEU A 1 90 ? 12.571 -7.970 2.093 1.00 75.81 90 LEU A O 1
ATOM 706 N N . THR A 1 91 ? 10.893 -9.354 1.596 1.00 85.94 91 THR A N 1
ATOM 707 C CA . THR A 1 91 ? 11.280 -9.509 0.190 1.00 85.94 91 THR A CA 1
ATOM 708 C C . THR A 1 91 ? 10.429 -8.572 -0.650 1.00 85.94 91 THR A C 1
ATOM 710 O O . THR A 1 91 ? 9.217 -8.508 -0.451 1.00 85.94 91 THR A O 1
ATOM 713 N N . ARG A 1 92 ? 11.038 -7.872 -1.609 1.00 89.75 92 ARG A N 1
ATOM 714 C CA . ARG A 1 92 ? 10.303 -7.068 -2.590 1.00 89.75 92 ARG A CA 1
ATOM 715 C C . ARG A 1 92 ? 10.588 -7.528 -4.011 1.00 89.75 92 ARG A C 1
ATOM 717 O O . ARG A 1 92 ? 11.715 -7.900 -4.329 1.00 89.75 92 ARG A O 1
ATOM 724 N N . TYR A 1 93 ? 9.577 -7.445 -4.858 1.00 93.25 93 TYR A N 1
ATOM 725 C CA . TYR A 1 93 ? 9.692 -7.608 -6.303 1.00 93.25 93 TYR A CA 1
ATOM 726 C C . TYR A 1 93 ? 9.383 -6.265 -6.932 1.00 93.25 93 TYR A C 1
ATOM 728 O O . TYR A 1 93 ? 8.377 -5.670 -6.558 1.00 93.25 93 TYR A O 1
ATOM 736 N N . VAL A 1 94 ? 10.230 -5.780 -7.839 1.00 93.44 94 VAL A N 1
ATOM 737 C CA . VAL A 1 94 ? 10.122 -4.438 -8.427 1.00 93.44 94 VAL A CA 1
ATOM 738 C C . VAL A 1 94 ? 10.131 -4.518 -9.949 1.00 93.44 94 VAL A C 1
ATOM 740 O O . VAL A 1 94 ? 10.910 -5.265 -10.537 1.00 93.44 94 VAL A O 1
ATOM 743 N N . SER A 1 95 ? 9.290 -3.715 -10.591 1.00 94.75 95 SER A N 1
ATOM 744 C CA . SER A 1 95 ? 9.319 -3.495 -12.036 1.00 94.75 95 SER A CA 1
ATOM 745 C C . SER A 1 95 ? 9.027 -2.028 -12.350 1.00 94.75 95 SER A C 1
ATOM 747 O O . SER A 1 95 ? 8.284 -1.364 -11.626 1.00 94.75 95 SER A O 1
ATOM 749 N N . GLY A 1 96 ? 9.644 -1.504 -13.408 1.00 92.56 96 GLY A N 1
ATOM 750 C CA . GLY A 1 96 ? 9.526 -0.109 -13.842 1.00 92.56 96 GLY A CA 1
ATOM 751 C C . GLY A 1 96 ? 8.874 0.047 -15.210 1.00 92.56 96 GLY A C 1
ATOM 752 O O . GLY A 1 96 ? 8.524 -0.933 -15.864 1.00 92.56 96 GLY A O 1
ATOM 753 N N . GLY A 1 97 ? 8.742 1.296 -15.663 1.00 90.38 97 GLY A N 1
ATOM 754 C CA . GLY A 1 97 ? 8.232 1.582 -17.008 1.00 90.38 97 GLY A CA 1
ATOM 755 C C . GLY A 1 97 ? 6.707 1.677 -17.106 1.00 90.38 97 GLY A C 1
ATOM 756 O O . GLY A 1 97 ? 6.165 1.583 -18.208 1.00 90.38 97 GLY A O 1
ATOM 757 N N . TYR A 1 98 ? 5.998 1.840 -15.985 1.00 93.25 98 TYR A N 1
ATOM 758 C CA . TYR A 1 98 ? 4.535 1.859 -15.978 1.00 93.25 98 TYR A CA 1
ATOM 759 C C . TYR A 1 98 ? 3.963 3.262 -16.161 1.00 93.25 98 TYR A C 1
ATOM 761 O O . TYR A 1 98 ? 4.483 4.247 -15.643 1.00 93.25 98 TYR A O 1
ATOM 769 N N . ARG A 1 99 ? 2.824 3.348 -16.853 1.00 93.12 99 ARG A N 1
ATOM 770 C CA . ARG A 1 99 ? 2.014 4.570 -16.892 1.00 93.12 99 ARG A CA 1
ATOM 771 C C . ARG A 1 99 ? 1.199 4.685 -15.608 1.00 93.12 99 ARG A C 1
ATOM 773 O O . ARG A 1 99 ? 0.739 3.677 -15.078 1.00 93.12 99 ARG A O 1
ATOM 780 N N . THR A 1 100 ? 0.913 5.911 -15.180 1.00 93.19 100 THR A N 1
ATOM 781 C CA . THR A 1 100 ? 0.087 6.207 -13.996 1.00 93.19 100 THR A CA 1
ATOM 782 C C . THR A 1 100 ? -1.225 5.411 -13.971 1.00 93.19 100 THR A C 1
ATOM 784 O O . THR A 1 100 ? -1.537 4.781 -12.965 1.00 93.19 100 THR A O 1
ATOM 787 N N . ASP A 1 101 ? -1.957 5.343 -15.090 1.00 95.25 101 ASP A N 1
ATOM 788 C CA . ASP A 1 101 ? -3.225 4.596 -15.175 1.00 95.25 101 ASP A CA 1
ATOM 789 C C . ASP A 1 101 ? -3.065 3.078 -14.981 1.00 95.25 101 ASP A C 1
ATOM 791 O O . ASP A 1 101 ? -3.961 2.422 -14.441 1.00 95.25 101 ASP A O 1
ATOM 795 N N . ASP A 1 102 ? -1.932 2.505 -15.400 1.00 95.94 102 ASP A N 1
ATOM 796 C CA . ASP A 1 102 ? -1.647 1.084 -15.193 1.00 95.94 102 ASP A CA 1
ATOM 797 C C . ASP A 1 102 ? -1.400 0.791 -13.712 1.00 95.94 102 ASP A C 1
ATOM 799 O O . ASP A 1 102 ? -1.930 -0.187 -13.184 1.00 95.94 102 ASP A O 1
ATOM 803 N N . ILE A 1 103 ? -0.681 1.680 -13.026 1.00 96.81 103 ILE A N 1
ATOM 804 C CA . ILE A 1 103 ? -0.411 1.579 -11.587 1.00 96.81 103 ILE A CA 1
ATOM 805 C C . ILE A 1 103 ? -1.707 1.723 -10.788 1.00 96.81 103 ILE A C 1
ATOM 807 O O . ILE A 1 103 ? -1.981 0.907 -9.908 1.00 96.81 103 ILE A O 1
ATOM 811 N N . VAL A 1 104 ? -2.553 2.703 -11.130 1.00 97.44 104 VAL A N 1
ATOM 812 C CA . VAL A 1 104 ? -3.870 2.871 -10.493 1.00 97.44 104 VAL A CA 1
ATOM 813 C C . VAL A 1 104 ? -4.702 1.595 -10.629 1.00 97.44 104 VAL A C 1
ATOM 815 O O . VAL A 1 104 ? -5.294 1.143 -9.649 1.00 97.44 104 VAL A O 1
ATOM 818 N N . ARG A 1 105 ? -4.713 0.969 -11.814 1.00 97.88 105 ARG A N 1
ATOM 819 C CA . ARG A 1 105 ? -5.416 -0.305 -12.029 1.00 97.88 105 ARG A CA 1
ATOM 820 C C . ARG A 1 105 ? -4.855 -1.425 -11.148 1.00 97.88 105 ARG A C 1
ATOM 822 O O . ARG A 1 105 ? -5.641 -2.162 -10.560 1.00 97.88 105 ARG A O 1
ATOM 829 N N . MET A 1 106 ? -3.532 -1.543 -11.027 1.00 97.69 106 MET A N 1
ATOM 830 C CA . MET A 1 106 ? -2.900 -2.542 -10.152 1.00 97.69 106 MET A CA 1
ATOM 831 C C . MET A 1 106 ? -3.294 -2.343 -8.685 1.00 97.69 106 MET A C 1
ATOM 833 O O . MET A 1 106 ? -3.687 -3.299 -8.020 1.00 97.69 106 MET A O 1
ATOM 837 N N . PHE A 1 107 ? -3.265 -1.105 -8.189 1.00 97.44 107 PHE A N 1
ATOM 838 C CA . PHE A 1 107 ? -3.674 -0.802 -6.817 1.00 97.44 107 PHE A CA 1
ATOM 839 C C . PHE A 1 107 ? -5.165 -1.061 -6.584 1.00 97.44 107 PHE A C 1
ATOM 841 O O . PHE A 1 107 ? -5.531 -1.541 -5.516 1.00 97.44 107 PHE A O 1
ATOM 848 N N . TYR A 1 108 ? -6.032 -0.778 -7.561 1.00 97.50 108 TYR A N 1
ATOM 849 C CA . TYR A 1 108 ? -7.460 -1.097 -7.459 1.00 97.50 108 TYR A CA 1
ATOM 850 C C . TYR A 1 108 ? -7.702 -2.602 -7.398 1.00 97.50 108 TYR A C 1
ATOM 852 O O . TYR A 1 108 ? -8.452 -3.053 -6.536 1.00 97.50 108 TYR A O 1
ATOM 860 N N . ASN A 1 109 ? -7.042 -3.378 -8.261 1.00 96.44 109 ASN A N 1
ATOM 861 C CA . ASN A 1 109 ? -7.127 -4.837 -8.232 1.00 96.44 109 ASN A CA 1
ATOM 862 C C . ASN A 1 109 ? -6.686 -5.384 -6.867 1.00 96.44 109 ASN A C 1
ATOM 864 O O . ASN A 1 109 ? -7.381 -6.217 -6.280 1.00 96.44 109 ASN A O 1
ATOM 868 N N . TYR A 1 110 ? -5.593 -4.856 -6.314 1.00 95.25 110 TYR A N 1
ATOM 869 C CA . TYR A 1 110 ? -5.130 -5.250 -4.989 1.00 95.25 110 TYR A CA 1
ATOM 870 C C . TYR A 1 110 ? -6.115 -4.848 -3.882 1.00 95.25 110 TYR A C 1
ATOM 872 O O . TYR A 1 110 ? -6.475 -5.668 -3.042 1.00 95.25 110 TYR A O 1
ATOM 880 N N . PHE A 1 111 ? -6.616 -3.613 -3.906 1.00 94.19 111 PHE A N 1
ATOM 881 C CA . PHE A 1 111 ? -7.551 -3.092 -2.907 1.00 94.19 111 PHE A CA 1
ATOM 882 C C . PHE A 1 111 ? -8.899 -3.829 -2.901 1.00 94.19 111 PHE A C 1
ATOM 884 O O . PHE A 1 111 ? -9.429 -4.150 -1.841 1.00 94.19 111 PHE A O 1
ATOM 891 N N . GLU A 1 112 ? -9.462 -4.106 -4.078 1.00 93.50 112 GLU A N 1
ATOM 892 C CA . GLU A 1 112 ? -10.800 -4.693 -4.201 1.00 93.50 112 GLU A CA 1
ATOM 893 C C . GLU A 1 112 ? -10.792 -6.225 -4.147 1.00 93.50 112 GLU A C 1
ATOM 895 O O . GLU A 1 112 ? -11.797 -6.827 -3.769 1.00 93.50 112 GLU A O 1
ATOM 900 N N . ARG A 1 113 ? -9.694 -6.866 -4.572 1.00 92.69 113 ARG A N 1
ATOM 901 C CA . ARG A 1 113 ? -9.653 -8.319 -4.821 1.00 92.69 113 ARG A CA 1
ATOM 902 C C . ARG A 1 113 ? -8.456 -9.029 -4.207 1.00 92.69 113 ARG A C 1
ATOM 904 O O . ARG A 1 113 ? -8.368 -10.245 -4.339 1.00 92.69 113 ARG A O 1
ATOM 911 N N . LEU A 1 114 ? -7.545 -8.298 -3.560 1.00 91.00 114 LEU A N 1
ATOM 912 C CA . LEU A 1 114 ? -6.263 -8.826 -3.074 1.00 91.00 114 LEU A CA 1
ATOM 913 C C . LEU A 1 114 ? -5.413 -9.438 -4.198 1.00 91.00 114 LEU A C 1
ATOM 915 O O . LEU A 1 114 ? -4.546 -10.277 -3.961 1.00 91.00 114 LEU A O 1
ATOM 919 N N . GLU A 1 115 ? -5.668 -9.008 -5.434 1.00 93.44 115 GLU A N 1
ATOM 920 C CA . GLU A 1 115 ? -4.988 -9.480 -6.630 1.00 93.44 115 GLU A CA 1
ATOM 921 C C . GLU A 1 115 ? -3.695 -8.685 -6.816 1.00 93.44 115 GLU A C 1
ATOM 923 O O . GLU A 1 115 ? -3.719 -7.463 -6.982 1.00 93.44 115 GLU A O 1
ATOM 928 N N . ILE A 1 116 ? -2.562 -9.382 -6.768 1.00 93.94 116 ILE A N 1
ATOM 929 C CA . ILE A 1 116 ? -1.254 -8.798 -7.067 1.00 93.94 116 ILE A CA 1
ATOM 930 C C . ILE A 1 116 ? -0.950 -8.903 -8.572 1.00 93.94 116 ILE A C 1
ATOM 932 O O . ILE A 1 116 ? -1.459 -9.811 -9.232 1.00 93.94 116 ILE A O 1
ATOM 936 N N . PRO A 1 117 ? -0.109 -8.011 -9.125 1.00 93.50 117 PRO A N 1
ATOM 937 C CA . PRO A 1 117 ? 0.424 -8.165 -10.477 1.00 93.50 117 PRO A CA 1
ATOM 938 C C . PRO A 1 117 ? 1.158 -9.500 -10.665 1.00 93.50 117 PRO A C 1
ATOM 940 O O . PRO A 1 117 ? 1.647 -10.087 -9.701 1.00 93.50 117 PRO A O 1
ATOM 943 N N . GLU A 1 118 ? 1.292 -9.950 -11.914 1.00 93.00 118 GLU A N 1
ATOM 944 C CA . GLU A 1 118 ? 2.230 -11.029 -12.237 1.00 93.00 118 GLU A CA 1
ATOM 945 C C . GLU A 1 118 ? 3.665 -10.520 -12.054 1.00 93.00 118 GLU A C 1
ATOM 947 O O . GLU A 1 118 ? 4.050 -9.514 -12.656 1.00 93.00 118 GLU A O 1
ATOM 952 N N . ILE A 1 119 ? 4.432 -11.206 -11.206 1.00 94.19 119 ILE A N 1
ATOM 953 C CA . ILE A 1 119 ? 5.751 -10.769 -10.727 1.00 94.19 119 ILE A CA 1
ATOM 954 C C . ILE A 1 119 ? 6.882 -11.734 -11.096 1.00 94.19 119 ILE A C 1
ATOM 956 O O . ILE A 1 119 ? 8.017 -11.511 -10.679 1.00 94.19 119 ILE A O 1
ATOM 960 N N . SER A 1 120 ? 6.606 -12.801 -11.859 1.00 89.81 120 SER A N 1
ATOM 961 C CA . SER A 1 120 ? 7.611 -13.809 -12.235 1.00 89.81 120 SER A CA 1
ATOM 962 C C . SER A 1 120 ? 8.880 -13.216 -12.859 1.00 89.81 120 SER A C 1
ATOM 964 O O . SER A 1 120 ? 9.975 -13.722 -12.616 1.00 89.81 120 SER A O 1
ATOM 966 N N . ASP A 1 121 ? 8.725 -12.123 -13.611 1.00 92.19 121 ASP A N 1
ATOM 967 C CA . ASP A 1 121 ? 9.797 -11.475 -14.374 1.00 92.19 121 ASP A CA 1
ATOM 968 C C . ASP A 1 121 ? 10.317 -10.189 -13.702 1.00 92.19 121 ASP A C 1
ATOM 970 O O . ASP A 1 121 ? 11.085 -9.435 -14.299 1.00 92.19 121 ASP A O 1
ATOM 974 N N . TRP A 1 122 ? 9.878 -9.898 -12.472 1.00 95.44 122 TRP A N 1
ATOM 975 C CA . TRP A 1 122 ? 10.256 -8.685 -11.743 1.00 95.44 122 TRP A CA 1
ATOM 976 C C . TRP A 1 122 ? 11.592 -8.864 -11.018 1.00 95.44 122 TRP A C 1
ATOM 978 O O . TRP A 1 122 ? 11.969 -9.963 -10.604 1.00 95.44 122 TRP A O 1
ATOM 988 N N . GLU A 1 123 ? 12.306 -7.760 -10.808 1.00 93.06 123 GLU A N 1
ATOM 989 C CA . GLU A 1 123 ? 13.572 -7.775 -10.086 1.00 93.06 123 GLU A CA 1
ATOM 990 C C . GLU A 1 123 ? 13.330 -8.062 -8.599 1.00 93.06 123 GLU A C 1
ATOM 992 O O . GLU A 1 123 ? 12.637 -7.315 -7.903 1.00 93.06 123 GLU A O 1
ATOM 997 N N . LYS A 1 124 ? 13.920 -9.151 -8.096 1.00 91.56 124 LYS A N 1
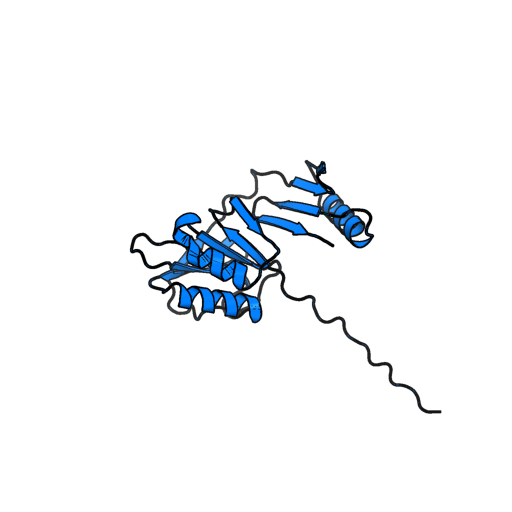ATOM 998 C CA . LYS A 1 124 ? 13.852 -9.517 -6.680 1.00 91.56 124 LYS A CA 1
ATOM 999 C C . LYS A 1 124 ? 14.924 -8.774 -5.884 1.00 91.56 124 LYS A C 1
ATOM 1001 O O . LYS A 1 124 ? 16.115 -8.948 -6.128 1.00 91.56 124 LYS A O 1
ATOM 1006 N N . GLY A 1 125 ? 14.500 -8.035 -4.864 1.00 83.12 125 GLY A N 1
ATOM 1007 C CA . GLY A 1 125 ? 15.370 -7.384 -3.889 1.00 83.12 125 GLY A CA 1
ATOM 1008 C C . GLY A 1 125 ? 15.061 -7.816 -2.457 1.00 83.12 125 GLY A C 1
ATOM 1009 O O . GLY A 1 125 ? 13.919 -8.129 -2.114 1.00 83.12 125 GLY A O 1
ATOM 1010 N N . TYR A 1 126 ? 16.082 -7.791 -1.603 1.00 75.69 126 TYR A N 1
ATOM 1011 C CA . TYR A 1 126 ? 15.927 -7.987 -0.163 1.00 75.69 126 TYR A CA 1
ATOM 1012 C C . TYR A 1 126 ? 15.906 -6.627 0.525 1.00 75.69 126 TYR A C 1
ATOM 1014 O O . TYR A 1 126 ? 16.779 -5.792 0.286 1.00 75.69 126 TYR A O 1
ATOM 1022 N N . TYR A 1 127 ? 14.889 -6.402 1.348 1.00 61.56 127 TYR A N 1
ATOM 1023 C CA . TYR A 1 127 ? 14.769 -5.216 2.175 1.00 61.56 127 TYR A CA 1
ATOM 1024 C C . TYR A 1 127 ? 14.824 -5.651 3.635 1.00 61.56 127 TYR A C 1
ATOM 1026 O O . TYR A 1 127 ? 13.911 -6.301 4.147 1.00 61.56 127 TYR A O 1
ATOM 1034 N N . THR A 1 128 ? 15.907 -5.288 4.308 1.00 51.94 128 THR A N 1
ATOM 1035 C CA . THR A 1 128 ? 15.975 -5.385 5.761 1.00 51.94 128 THR A CA 1
ATOM 1036 C C . THR A 1 128 ? 15.406 -4.078 6.305 1.00 51.94 128 THR A C 1
ATOM 1038 O O . THR A 1 128 ? 16.053 -3.043 6.124 1.00 51.94 128 THR A O 1
ATOM 1041 N N . PRO A 1 129 ? 14.205 -4.059 6.912 1.00 49.31 129 PRO A N 1
ATOM 1042 C CA . PRO A 1 129 ? 13.782 -2.881 7.654 1.00 49.31 129 PRO A CA 1
ATOM 1043 C C . PRO A 1 129 ? 14.841 -2.566 8.718 1.00 49.31 129 PRO A C 1
ATOM 1045 O O . PRO A 1 129 ? 15.418 -3.478 9.316 1.00 49.31 129 PRO A O 1
ATOM 1048 N N . VAL A 1 130 ? 15.130 -1.278 8.915 1.00 43.81 130 VAL A N 1
ATOM 1049 C CA . VAL A 1 130 ? 15.989 -0.806 10.013 1.00 43.81 130 VAL A CA 1
ATOM 1050 C C . VAL A 1 130 ? 15.457 -1.415 11.316 1.00 43.81 130 VAL A C 1
ATOM 1052 O O . VAL A 1 130 ? 14.239 -1.493 11.491 1.00 43.81 130 VAL A O 1
ATOM 1055 N N . SER A 1 131 ? 16.342 -1.930 12.179 1.00 41.97 131 SER A N 1
ATOM 1056 C CA . SER A 1 131 ? 15.923 -2.687 13.364 1.00 41.97 131 SER A CA 1
ATOM 1057 C C . SER A 1 131 ? 14.927 -1.894 14.206 1.00 41.97 131 SER A C 1
ATOM 1059 O O . SER A 1 131 ? 15.140 -0.719 14.491 1.00 41.97 131 SER A O 1
ATOM 1061 N N . LEU A 1 132 ? 13.863 -2.576 14.630 1.00 47.53 132 LEU A N 1
ATOM 1062 C CA . LEU A 1 132 ? 12.723 -2.055 15.395 1.00 47.53 132 LEU A CA 1
ATOM 1063 C C . LEU A 1 132 ? 13.079 -1.527 16.803 1.00 47.53 132 LEU A C 1
ATOM 1065 O O . LEU A 1 132 ? 12.180 -1.115 17.530 1.00 47.53 132 LEU A O 1
ATOM 1069 N N . ASP A 1 133 ? 14.354 -1.553 17.194 1.00 44.91 133 ASP A N 1
ATOM 1070 C CA . ASP A 1 133 ? 14.801 -1.342 18.575 1.00 44.91 133 ASP A CA 1
ATOM 1071 C C . ASP A 1 133 ? 14.947 0.136 18.993 1.00 44.91 133 ASP A C 1
ATOM 1073 O O . ASP A 1 133 ? 15.186 0.395 20.170 1.00 44.91 133 ASP A O 1
ATOM 1077 N N . ASP A 1 134 ? 14.746 1.109 18.092 1.00 46.28 134 ASP A N 1
ATOM 1078 C CA . ASP A 1 134 ? 15.032 2.529 18.386 1.00 46.28 134 ASP A CA 1
ATOM 1079 C C . ASP A 1 134 ? 13.812 3.483 18.433 1.00 46.28 134 ASP A C 1
ATOM 1081 O O . ASP A 1 134 ? 13.991 4.668 18.722 1.00 46.28 134 ASP A O 1
ATOM 1085 N N . GLU A 1 135 ? 12.564 3.024 18.239 1.00 48.34 135 GLU A N 1
ATOM 1086 C CA . GLU A 1 135 ? 11.373 3.882 18.432 1.00 48.34 135 GLU A CA 1
ATOM 1087 C C . GLU A 1 135 ? 10.360 3.298 19.439 1.00 48.34 135 GLU A C 1
ATOM 1089 O O . GLU A 1 135 ? 9.937 2.150 19.303 1.00 48.34 135 GLU A O 1
ATOM 1094 N N . PRO A 1 136 ? 9.915 4.064 20.458 1.00 54.09 136 PRO A N 1
ATOM 1095 C CA . PRO A 1 136 ? 8.923 3.580 21.412 1.00 54.09 136 PRO A CA 1
ATOM 1096 C C . PRO A 1 136 ? 7.521 3.525 20.786 1.00 54.09 136 PRO A C 1
ATOM 1098 O O . PRO A 1 136 ? 7.135 4.375 19.983 1.00 54.09 136 PRO A O 1
ATOM 1101 N N . TYR A 1 137 ? 6.726 2.540 21.204 1.00 66.25 137 TYR A N 1
ATOM 1102 C CA . TYR A 1 137 ? 5.296 2.481 20.903 1.00 66.25 137 TYR A CA 1
ATOM 1103 C C . TYR A 1 137 ? 4.578 3.670 21.554 1.00 66.25 137 TYR A C 1
ATOM 1105 O O . TYR A 1 137 ? 4.748 3.923 22.751 1.00 66.25 137 TYR A O 1
ATOM 1113 N N . TYR A 1 138 ? 3.751 4.372 20.777 1.00 73.12 138 TYR A N 1
ATOM 1114 C 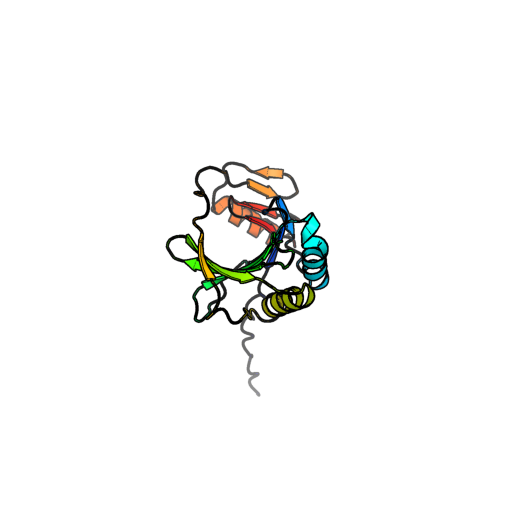CA . TYR A 1 138 ? 2.868 5.420 21.291 1.00 73.12 138 TYR A CA 1
ATOM 1115 C C . TYR A 1 138 ? 1.420 5.017 21.068 1.00 73.12 138 TYR A C 1
ATOM 1117 O O . TYR A 1 138 ? 1.028 4.661 19.957 1.00 73.12 138 TYR A O 1
ATOM 1125 N N . LEU A 1 139 ? 0.613 5.120 22.111 1.00 77.81 139 LEU A N 1
ATOM 1126 C CA . LEU A 1 139 ? -0.829 4.943 22.039 1.00 77.81 139 LEU A CA 1
ATOM 1127 C C . LEU A 1 139 ? -1.488 6.291 22.291 1.00 77.81 139 LEU A C 1
ATOM 1129 O O . LEU A 1 139 ? -1.134 6.977 23.241 1.00 77.81 139 LEU A O 1
ATOM 1133 N N . TYR A 1 140 ? -2.450 6.665 21.463 1.00 78.56 140 TYR A N 1
ATOM 1134 C CA . TYR A 1 140 ? -3.308 7.811 21.706 1.00 78.56 140 TYR A CA 1
ATOM 1135 C C . TYR A 1 140 ? -4.740 7.340 21.909 1.00 78.56 140 TYR A C 1
ATOM 1137 O O . TYR A 1 140 ? -5.245 6.577 21.087 1.00 78.56 140 TYR A O 1
ATOM 1145 N N . VAL A 1 141 ? -5.398 7.822 22.961 1.00 78.12 141 VAL A N 1
ATOM 1146 C CA . VAL A 1 141 ? -6.825 7.588 23.231 1.00 78.12 141 VAL A CA 1
ATOM 1147 C C . VAL A 1 141 ? -7.485 8.942 23.448 1.00 78.12 141 VAL A C 1
ATOM 1149 O O . VAL A 1 141 ? -7.027 9.706 24.287 1.00 78.12 141 VAL A O 1
ATOM 1152 N N . ASP A 1 142 ? -8.501 9.285 22.651 1.00 81.56 142 ASP A N 1
ATOM 1153 C CA . ASP A 1 142 ? -9.191 10.591 22.707 1.00 81.56 142 ASP A CA 1
ATOM 1154 C C . ASP A 1 142 ? -8.246 11.819 22.725 1.00 81.56 142 ASP A C 1
ATOM 1156 O O . ASP A 1 142 ? -8.529 12.853 23.329 1.00 81.56 142 ASP A O 1
ATOM 1160 N N . ASN A 1 143 ? -7.141 11.726 21.974 1.00 75.44 143 ASN A N 1
ATOM 1161 C CA . ASN A 1 143 ? -6.054 12.715 21.866 1.00 75.44 143 ASN A CA 1
ATOM 1162 C C . ASN A 1 143 ? -5.095 12.802 23.068 1.00 75.44 143 ASN A C 1
ATOM 1164 O O . ASN A 1 143 ? -4.216 13.664 23.071 1.00 75.44 143 ASN A O 1
ATOM 1168 N N . GLU A 1 144 ? -5.198 11.906 24.047 1.00 73.50 144 GLU A N 1
ATOM 1169 C CA . GLU A 1 144 ? -4.204 11.762 25.113 1.00 73.50 144 GLU A CA 1
ATOM 1170 C C . GLU A 1 144 ? -3.113 10.770 24.715 1.00 73.50 144 GLU A C 1
ATOM 1172 O O . GLU A 1 144 ? -3.417 9.674 24.255 1.00 73.50 144 GLU A O 1
ATOM 1177 N N . GLU A 1 145 ? -1.847 11.151 24.895 1.00 77.56 145 GLU A N 1
ATOM 1178 C CA . GLU A 1 145 ? -0.678 10.323 24.582 1.00 77.56 145 GLU A CA 1
ATOM 1179 C C . GLU A 1 145 ? -0.278 9.435 25.772 1.00 77.56 145 GLU A C 1
ATOM 1181 O O . GLU A 1 145 ? 0.006 9.926 26.865 1.00 77.56 145 GLU A O 1
ATOM 1186 N N . TYR A 1 146 ? -0.151 8.136 25.518 1.00 70.44 146 TYR A N 1
ATOM 1187 C CA . TYR A 1 146 ? 0.320 7.109 26.440 1.00 70.44 146 TYR A CA 1
ATOM 1188 C C . TYR A 1 146 ? 1.663 6.556 25.940 1.00 70.44 146 TYR A C 1
ATOM 1190 O O . TYR A 1 146 ? 1.792 6.113 24.794 1.00 70.44 146 TYR A O 1
ATOM 1198 N N . LYS A 1 147 ? 2.679 6.599 26.811 1.00 69.00 147 LYS A N 1
ATOM 1199 C CA . LYS A 1 147 ? 4.061 6.152 26.550 1.00 69.00 147 LYS A CA 1
ATOM 1200 C C . LYS A 1 147 ? 4.394 4.931 27.398 1.00 69.00 147 LYS A C 1
ATOM 1202 O O . LYS A 1 147 ? 3.797 4.750 28.454 1.00 69.00 147 LYS A O 1
ATOM 1207 N N . TYR A 1 148 ? 5.398 4.160 26.970 1.00 67.81 148 TYR A N 1
ATOM 1208 C CA . TYR A 1 148 ? 5.849 2.935 27.655 1.00 67.81 148 TYR A CA 1
ATOM 1209 C C . TYR A 1 148 ? 4.728 1.904 27.831 1.00 67.81 148 TYR A C 1
ATOM 1211 O O . TYR A 1 148 ? 4.615 1.256 28.868 1.00 67.81 148 TYR A O 1
ATOM 1219 N N . ILE A 1 149 ? 3.882 1.801 26.812 1.00 70.62 149 ILE A N 1
ATOM 1220 C CA . ILE A 1 149 ? 2.717 0.928 26.810 1.00 70.62 149 ILE A CA 1
ATOM 1221 C C . ILE A 1 149 ? 3.096 -0.538 26.599 1.00 70.62 149 ILE A C 1
ATOM 1223 O O . ILE A 1 149 ? 4.065 -0.867 25.912 1.00 70.62 149 ILE A O 1
ATOM 1227 N N . THR A 1 150 ? 2.284 -1.411 27.172 1.00 72.69 150 THR A N 1
ATOM 1228 C CA . THR A 1 150 ? 2.321 -2.862 27.003 1.00 72.69 150 THR A CA 1
ATOM 1229 C C . THR A 1 150 ? 1.283 -3.321 25.979 1.00 72.69 150 THR A C 1
ATOM 1231 O O . THR A 1 150 ? 0.448 -2.544 25.509 1.00 72.69 150 THR A O 1
ATOM 1234 N N . TYR A 1 151 ? 1.321 -4.603 25.618 1.00 72.06 151 TYR A N 1
ATOM 1235 C CA . TYR A 1 151 ? 0.297 -5.203 24.763 1.00 72.06 151 TYR A CA 1
ATOM 1236 C C . TYR A 1 151 ? -1.093 -5.142 25.422 1.00 72.06 151 TYR A C 1
ATOM 1238 O O . TYR A 1 151 ? -2.094 -4.868 24.761 1.00 72.06 151 TYR A O 1
ATOM 1246 N N . GLU A 1 152 ? -1.144 -5.329 26.738 1.00 75.31 152 GLU A N 1
ATOM 1247 C CA . GLU A 1 152 ? -2.352 -5.262 27.552 1.00 75.31 152 GLU A CA 1
ATOM 1248 C C . GLU A 1 152 ? -2.990 -3.865 27.521 1.00 75.31 152 GLU A C 1
ATOM 1250 O O . GLU A 1 152 ? -4.213 -3.754 27.427 1.00 75.31 152 GLU A O 1
ATOM 1255 N N . ASP A 1 153 ? -2.181 -2.800 27.515 1.00 78.88 153 ASP A N 1
ATOM 1256 C CA . ASP A 1 153 ? -2.674 -1.418 27.413 1.00 78.88 153 ASP A CA 1
ATOM 1257 C C . ASP A 1 153 ? -3.359 -1.150 26.062 1.00 78.88 153 ASP A C 1
ATOM 1259 O O . ASP A 1 153 ? -4.388 -0.474 25.989 1.00 78.88 153 ASP A O 1
ATOM 1263 N N . VAL A 1 154 ? -2.821 -1.726 24.982 1.00 82.88 154 VAL A N 1
ATOM 1264 C CA . VAL A 1 154 ? -3.409 -1.643 23.636 1.00 82.88 154 VAL A CA 1
ATOM 1265 C C . VAL A 1 154 ? -4.741 -2.391 23.579 1.00 82.88 154 VAL A C 1
ATOM 1267 O O . VAL A 1 154 ? -5.714 -1.860 23.039 1.00 82.88 154 VAL A O 1
ATOM 1270 N N . LEU A 1 155 ? -4.813 -3.597 24.154 1.00 82.50 155 LEU A N 1
ATOM 1271 C CA . LEU A 1 155 ? -6.059 -4.366 24.230 1.00 82.50 155 LEU A CA 1
ATOM 1272 C C . LEU A 1 155 ? -7.132 -3.638 25.043 1.00 82.50 155 LEU A C 1
ATOM 1274 O O . LEU A 1 155 ? -8.268 -3.529 24.591 1.00 82.50 155 LEU A O 1
ATOM 1278 N N . ALA A 1 156 ? -6.774 -3.072 26.194 1.00 82.25 156 ALA A N 1
ATOM 1279 C CA . ALA A 1 156 ? -7.712 -2.315 27.016 1.00 82.25 156 ALA A CA 1
ATOM 1280 C C . ALA A 1 156 ? -8.260 -1.079 26.278 1.00 82.25 156 ALA A C 1
ATOM 1282 O O . ALA A 1 156 ? -9.448 -0.760 26.377 1.00 82.25 156 ALA A O 1
ATOM 1283 N N . ALA A 1 157 ? -7.419 -0.384 25.506 1.00 84.50 157 ALA A N 1
ATOM 1284 C CA . ALA A 1 157 ? -7.858 0.738 24.679 1.00 84.50 157 ALA A CA 1
ATOM 1285 C C . ALA A 1 157 ? -8.815 0.300 23.554 1.00 84.50 157 ALA A C 1
ATOM 1287 O O . ALA A 1 157 ? -9.811 0.985 23.309 1.00 84.50 157 ALA A O 1
ATOM 1288 N N . LEU A 1 158 ? -8.576 -0.861 22.934 1.00 85.44 158 LEU A N 1
ATOM 1289 C CA . LEU A 1 158 ? -9.488 -1.465 21.955 1.00 85.44 158 LEU A CA 1
ATOM 1290 C C . LEU A 1 158 ? -10.839 -1.829 22.581 1.00 85.44 158 LEU A C 1
ATOM 1292 O O . LEU A 1 158 ? -11.880 -1.453 22.047 1.00 85.44 158 LEU A O 1
ATOM 1296 N N . GLU A 1 159 ? -10.840 -2.493 23.738 1.00 86.69 159 GLU A N 1
ATOM 1297 C CA . GLU A 1 159 ? -12.067 -2.845 24.465 1.00 86.69 159 GLU A CA 1
ATOM 1298 C C . GLU A 1 159 ? -12.873 -1.599 24.856 1.00 86.69 159 GLU A C 1
ATOM 1300 O O . GLU A 1 159 ? -14.104 -1.584 24.780 1.00 86.69 159 GLU A O 1
ATOM 1305 N N . ASN A 1 160 ? -12.190 -0.522 25.250 1.00 83.69 160 ASN A N 1
ATOM 1306 C CA . ASN A 1 160 ? -12.833 0.752 25.553 1.00 83.69 160 ASN A CA 1
ATOM 1307 C C . ASN A 1 160 ? -13.443 1.402 24.304 1.00 83.69 160 ASN A C 1
ATOM 1309 O O . ASN A 1 160 ? -14.557 1.928 24.390 1.00 83.69 160 ASN A O 1
ATOM 1313 N N . LEU A 1 161 ? -12.776 1.317 23.151 1.00 85.12 161 LEU A N 1
ATOM 1314 C CA . LEU A 1 161 ? -13.313 1.796 21.877 1.00 85.12 161 LEU A CA 1
ATOM 1315 C C . LEU A 1 161 ? -14.563 0.992 21.486 1.00 85.12 161 LEU A C 1
ATOM 1317 O O . LEU A 1 161 ? -15.618 1.562 21.199 1.00 85.12 161 LEU A O 1
ATOM 1321 N N . GLU A 1 162 ? -14.500 -0.339 21.571 1.00 80.81 162 GLU A N 1
ATOM 1322 C CA . GLU A 1 162 ? -15.630 -1.234 21.299 1.00 80.81 162 GLU A CA 1
ATOM 1323 C C . GLU A 1 162 ? -16.808 -1.003 22.251 1.00 80.81 162 GLU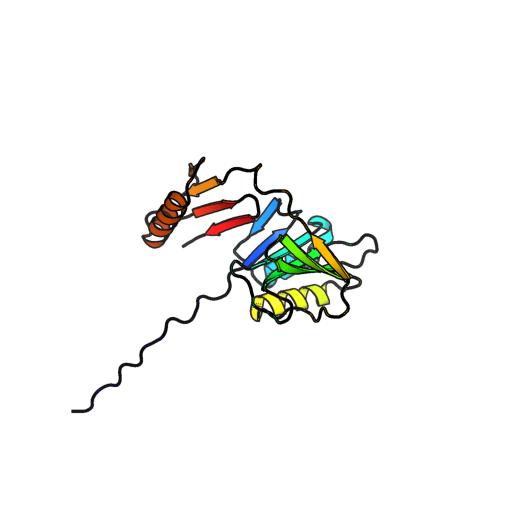 A C 1
ATOM 1325 O O . GLU A 1 162 ? -17.963 -0.981 21.815 1.00 80.81 162 GLU A O 1
ATOM 1330 N N . ALA A 1 163 ? -16.540 -0.733 23.528 1.00 86.00 163 ALA A N 1
ATOM 1331 C CA . ALA A 1 163 ? -17.555 -0.382 24.516 1.00 86.00 163 ALA A CA 1
ATOM 1332 C C . ALA A 1 163 ? -18.111 1.049 24.351 1.00 86.00 163 ALA A C 1
ATOM 1334 O O . ALA A 1 163 ? -19.048 1.416 25.059 1.00 86.00 163 ALA A O 1
ATOM 1335 N N . GLY A 1 164 ? -17.565 1.856 23.430 1.00 86.88 164 GLY A N 1
ATOM 1336 C CA . GLY A 1 164 ? -17.953 3.257 23.221 1.00 86.88 164 GLY A CA 1
ATOM 1337 C C . GLY A 1 164 ? -17.536 4.189 24.362 1.00 86.88 164 GLY A C 1
ATOM 1338 O O . GLY A 1 164 ? -18.159 5.229 24.561 1.00 86.88 164 GLY A O 1
ATOM 1339 N N . LYS A 1 165 ? -16.525 3.795 25.142 1.00 86.44 165 LYS A N 1
ATOM 1340 C CA . LYS A 1 165 ? -15.967 4.578 26.254 1.00 86.44 165 LYS A CA 1
ATOM 1341 C C . LYS A 1 165 ? -14.908 5.576 25.795 1.00 86.44 165 LYS A C 1
ATOM 1343 O O . LYS A 1 165 ? -14.671 6.546 26.502 1.00 86.44 165 LYS A O 1
ATOM 1348 N N . CYS A 1 166 ? -14.304 5.335 24.637 1.00 81.06 166 CYS A N 1
ATOM 1349 C CA . CYS A 1 166 ? -13.519 6.312 23.900 1.00 81.06 166 CYS A CA 1
ATOM 1350 C C . CYS A 1 166 ? -14.006 6.370 22.449 1.00 81.06 166 CYS A C 1
ATOM 1352 O O . CYS A 1 166 ? -14.698 5.468 21.967 1.00 81.06 166 CYS A O 1
ATOM 1354 N N . THR A 1 167 ? -13.689 7.469 21.773 1.00 76.69 167 THR A N 1
ATOM 1355 C CA . THR A 1 167 ? -14.116 7.747 20.393 1.00 76.69 167 THR A CA 1
ATOM 1356 C C . THR A 1 167 ? -13.034 7.446 19.364 1.00 76.69 167 THR A C 1
ATOM 1358 O O . THR A 1 167 ? -13.335 7.182 18.199 1.00 76.69 167 THR A O 1
ATOM 1361 N N . LEU A 1 168 ? -11.773 7.477 19.791 1.00 74.94 168 LEU A N 1
ATOM 1362 C CA . LEU A 1 168 ? -10.617 7.319 18.925 1.00 74.94 168 LEU A CA 1
ATOM 1363 C C . LEU A 1 168 ? -9.491 6.592 19.648 1.00 74.94 168 LEU A C 1
ATOM 1365 O O . LEU A 1 168 ? -9.160 6.921 20.788 1.00 74.94 168 LEU A O 1
ATOM 1369 N N . MET A 1 169 ? -8.836 5.693 18.914 1.00 83.25 169 MET A N 1
ATOM 1370 C CA . MET A 1 169 ? -7.552 5.121 19.287 1.00 83.25 169 MET A CA 1
ATOM 1371 C C . MET A 1 169 ? -6.555 5.222 18.122 1.00 83.25 169 MET A C 1
ATOM 1373 O O . MET A 1 169 ? -6.867 4.863 16.987 1.00 83.25 169 MET A O 1
ATOM 1377 N N . LEU A 1 170 ? -5.330 5.670 18.389 1.00 77.00 170 LEU A N 1
ATOM 1378 C CA . LEU A 1 170 ? -4.215 5.608 17.441 1.00 77.00 170 LEU A CA 1
ATOM 1379 C C . LEU A 1 170 ? -3.052 4.859 18.081 1.00 77.00 170 LEU A C 1
ATOM 1381 O O . LEU A 1 170 ? -2.500 5.305 19.079 1.00 77.00 170 LEU A O 1
ATOM 1385 N N . LEU A 1 171 ? -2.641 3.754 17.470 1.00 79.44 171 LEU A N 1
ATOM 1386 C CA . LEU A 1 171 ? -1.414 3.060 17.829 1.00 79.44 171 LEU A CA 1
ATOM 1387 C C . LEU A 1 171 ? -0.331 3.425 16.816 1.00 79.44 171 LEU A C 1
ATOM 1389 O O . LEU A 1 171 ? -0.409 3.057 15.646 1.00 79.44 171 LEU A O 1
ATOM 1393 N N . LYS A 1 172 ? 0.693 4.147 17.254 1.00 68.38 172 LYS A N 1
ATOM 1394 C CA . LYS A 1 172 ? 1.905 4.384 16.476 1.00 68.38 172 LYS A CA 1
ATOM 1395 C C . LYS A 1 172 ? 2.939 3.329 16.856 1.00 68.38 172 LYS A C 1
ATOM 1397 O O . LYS A 1 172 ? 3.401 3.274 17.994 1.00 68.38 172 LYS A O 1
ATOM 1402 N N . THR A 1 173 ? 3.282 2.505 15.876 1.00 65.44 173 THR A N 1
ATOM 1403 C CA . THR A 1 173 ? 4.349 1.506 15.950 1.00 65.44 173 THR A CA 1
ATOM 1404 C C . THR A 1 173 ? 5.561 1.986 15.145 1.00 65.44 173 THR A C 1
ATOM 1406 O O . THR A 1 173 ? 5.396 2.843 14.271 1.00 65.44 173 THR A O 1
ATOM 1409 N N . PRO A 1 174 ? 6.758 1.419 15.372 1.00 54.09 174 PRO A N 1
ATOM 1410 C CA . PRO A 1 174 ? 7.960 1.769 14.607 1.00 54.09 174 PRO A CA 1
ATOM 1411 C C . PRO A 1 174 ? 7.839 1.541 13.090 1.00 54.09 174 PRO A C 1
ATOM 1413 O O . PRO A 1 174 ? 8.529 2.186 12.311 1.00 54.09 174 PRO A O 1
ATOM 1416 N N . ALA A 1 175 ? 6.955 0.636 12.654 1.00 44.75 175 ALA A N 1
ATOM 1417 C CA . ALA A 1 175 ? 6.798 0.268 11.244 1.00 44.75 175 ALA A CA 1
ATOM 1418 C C . ALA A 1 175 ? 5.554 0.873 10.564 1.00 44.75 175 ALA A C 1
ATOM 1420 O O . ALA A 1 175 ? 5.425 0.778 9.346 1.00 44.75 175 ALA A O 1
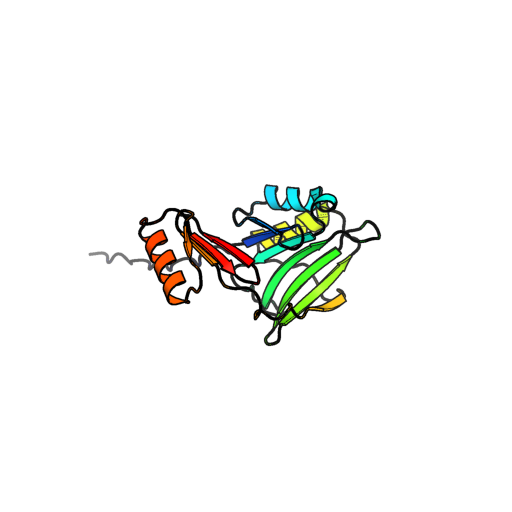ATOM 1421 N N . ALA A 1 176 ? 4.618 1.449 11.327 1.00 47.88 176 ALA A N 1
ATOM 1422 C CA . ALA A 1 176 ? 3.355 1.992 10.820 1.00 47.88 176 ALA A CA 1
ATOM 1423 C C . ALA A 1 176 ? 2.595 2.758 11.913 1.00 47.88 176 ALA A C 1
ATOM 1425 O O . ALA A 1 176 ? 2.704 2.434 13.100 1.00 47.88 176 ALA A O 1
ATOM 1426 N N . ARG A 1 177 ? 1.730 3.707 11.538 1.00 51.41 177 ARG A N 1
ATOM 1427 C CA . ARG A 1 177 ? 0.690 4.219 12.445 1.00 51.41 177 ARG A CA 1
ATOM 1428 C C . ARG A 1 177 ? -0.646 3.581 12.063 1.00 51.41 177 ARG A C 1
ATOM 1430 O O . ARG A 1 177 ? -1.043 3.577 10.903 1.00 51.41 177 ARG A O 1
ATOM 1437 N N . THR A 1 178 ? -1.373 3.063 13.035 1.00 54.56 178 THR A N 1
ATOM 1438 C CA . THR A 1 178 ? -2.697 2.473 12.834 1.00 54.56 178 THR A CA 1
ATOM 1439 C C . THR A 1 178 ? -3.706 3.311 13.595 1.00 54.56 178 THR A C 1
ATOM 1441 O O . THR A 1 178 ? -3.681 3.355 14.823 1.00 54.56 178 THR A O 1
ATOM 1444 N N . VAL A 1 179 ? -4.584 4.002 12.865 1.00 51.62 179 VAL A N 1
ATOM 1445 C CA . VAL A 1 179 ? -5.684 4.780 13.451 1.00 51.62 179 VAL A CA 1
ATOM 1446 C C . VAL A 1 179 ? -6.970 3.964 13.362 1.00 51.62 179 VAL A C 1
ATOM 1448 O O . VAL A 1 179 ? -7.386 3.602 12.256 1.00 51.62 179 VAL A O 1
ATOM 1451 N N . ILE A 1 180 ? -7.599 3.716 14.509 1.00 65.06 180 ILE A N 1
ATOM 1452 C CA . ILE A 1 180 ? -8.826 2.933 14.660 1.00 65.06 180 ILE A CA 1
ATOM 1453 C C . ILE A 1 180 ? -9.934 3.863 15.172 1.0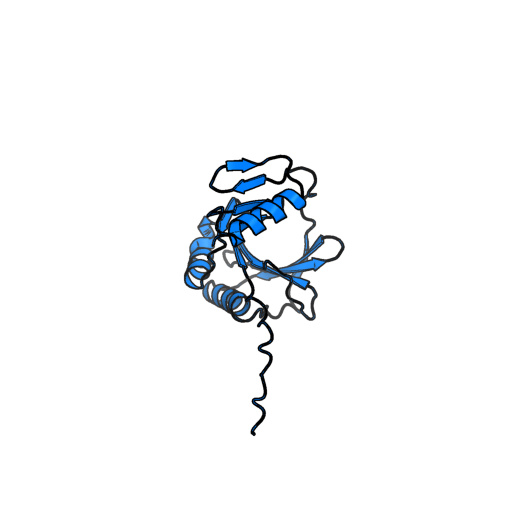0 65.06 180 ILE A C 1
ATOM 1455 O O . ILE A 1 180 ? -9.784 4.543 16.189 1.00 65.06 180 ILE A O 1
ATOM 1459 N N . TRP A 1 181 ? -11.047 3.897 14.438 1.00 56.47 181 TRP A N 1
ATOM 1460 C CA . TRP A 1 181 ? -12.235 4.699 14.743 1.00 56.47 181 TRP A CA 1
ATOM 1461 C C . TRP A 1 181 ? -13.439 3.778 14.929 1.00 56.47 181 TRP A C 1
ATOM 1463 O O . TRP A 1 181 ? -13.480 2.703 14.323 1.00 56.47 181 TRP A O 1
ATOM 1473 N N . LYS A 1 182 ? -14.426 4.236 15.699 1.00 51.81 182 LYS A N 1
ATOM 1474 C CA . LYS A 1 182 ? -15.766 3.647 15.736 1.00 51.81 182 LYS A CA 1
ATOM 1475 C C . LYS A 1 182 ? -16.783 4.569 15.070 1.00 51.81 182 LYS A C 1
ATOM 1477 O O . LYS A 1 182 ? -16.613 5.803 15.181 1.00 51.81 182 LYS A O 1
#

Radius of gyration: 19.24 Å; chains: 1; bounding box: 61×45×45 Å

pLDDT: mean 78.07, std 16.0, range [40.44, 97.88]

Sequence (182 aa):
MKKQKIEKIEPSEPSMQFVLNYSEGREQTSRVSKEEIRRAIENLDKYGDVWLSNCRTVITPYGNCSGISCMAAPDGNPQVAVYFAMTDGLTRYVSGGYRTDDIVRMFYNYFERLEIPEISDWEKGYYTPVSLDDEPYYLYVDNEEYKYITYEDVLAALENLEAGKCTLMLLKTPAARTVIWK

Organism: NCBI:txid85831

Foldseek 3Di:
DDDDDPPPPDPDPDDWFKKKAFLLRPDIDRPDDLVNLLVCLVVLVVGQKIKIATPAFDQDPVATWGTKMWGQDPVRWIKIKTWHDDPQAIKIFIDTDDDSVVVSVQRCCCNPPVDHDDRPPTDIDTDHPDDQPPDWKWKAFQNDIDTPDDPVNVVVSVVCQVVVVTAWMWIDGSVHIDTDGD